Protein AF-A0AA50ULT4-F1 (afdb_monomer)

Secondary structure (DSSP, 8-state):
--TTEEEETTTTEEEETTT---TT------PPPB-S--SS--SSTT-PPB-

Mean predicted aligned error: 5.73 Å

Organism: NCBI:txid2847404

Nearest PDB structures (foldseek):
  2nan-assembly1_A  TM=3.655E-01  e=3.016E+00  Homo sapiens

pLDDT: mean 92.12, std 4.15, range [74.44, 97.31]

Structure (mmCIF, N/CA/C/O backbone):
data_AF-A0AA50ULT4-F1
#
_entry.id   AF-A0AA50ULT4-F1
#
loop_
_atom_site.group_PDB
_atom_site.id
_atom_site.type_symbol
_atom_site.label_atom_id
_atom_site.label_alt_id
_atom_site.label_comp_id
_atom_site.label_asym_id
_atom_site.label_entity_id
_atom_site.label_seq_id
_atom_site.pdbx_PDB_ins_code
_atom_site.Cartn_x
_atom_site.Cartn_y
_atom_site.Cartn_z
_atom_site.occupancy
_atom_site.B_iso_or_equiv
_atom_site.auth_seq_id
_atom_site.auth_comp_id
_atom_site.auth_asym_id
_atom_site.auth_atom_id
_atom_site.pdbx_PDB_model_num
ATOM 1 N N . CYS A 1 1 ? 8.450 -7.418 -7.665 1.00 92.06 1 CYS A N 1
ATOM 2 C CA . CYS A 1 1 ? 7.768 -6.531 -8.623 1.00 92.06 1 CYS A CA 1
ATOM 3 C C . CYS A 1 1 ? 7.904 -7.107 -10.022 1.00 92.06 1 CYS A C 1
ATOM 5 O O . CYS A 1 1 ? 8.869 -7.838 -10.237 1.00 92.06 1 CYS A O 1
ATOM 7 N N . PRO A 1 2 ? 6.972 -6.818 -10.948 1.00 96.69 2 PRO A N 1
ATOM 8 C CA . PRO A 1 2 ? 7.193 -7.055 -12.373 1.00 96.69 2 PRO A CA 1
ATOM 9 C C . PRO A 1 2 ? 8.530 -6.457 -12.830 1.00 96.69 2 PRO A C 1
ATOM 11 O O . PRO A 1 2 ? 9.037 -5.522 -12.201 1.00 96.69 2 PRO A O 1
ATOM 14 N N . ALA A 1 3 ? 9.104 -6.990 -13.907 1.00 96.44 3 ALA A N 1
ATOM 15 C CA . ALA A 1 3 ? 10.372 -6.493 -14.433 1.00 96.44 3 ALA A CA 1
ATOM 16 C C . ALA A 1 3 ? 10.285 -4.984 -14.741 1.00 96.44 3 ALA A C 1
ATOM 18 O O . ALA A 1 3 ? 9.332 -4.531 -15.369 1.00 96.44 3 ALA A O 1
ATOM 19 N N . GLY A 1 4 ? 11.268 -4.210 -14.271 1.00 94.44 4 GLY A N 1
ATOM 20 C CA . GLY A 1 4 ? 11.330 -2.752 -14.453 1.00 94.44 4 GLY A CA 1
ATOM 21 C C . GLY A 1 4 ? 10.634 -1.913 -13.371 1.00 94.44 4 GLY A C 1
ATOM 22 O O . GLY A 1 4 ? 10.845 -0.702 -13.332 1.00 94.44 4 GLY A O 1
ATOM 23 N N . LEU A 1 5 ? 9.868 -2.529 -12.463 1.00 97.31 5 LEU A N 1
ATOM 24 C CA . LEU A 1 5 ? 9.223 -1.835 -11.343 1.00 97.31 5 LEU A CA 1
ATOM 25 C C . LEU A 1 5 ? 9.967 -2.054 -10.019 1.00 97.31 5 LEU A C 1
ATOM 27 O O . LEU A 1 5 ? 10.600 -3.085 -9.787 1.00 97.31 5 LEU A O 1
ATOM 31 N N . TYR A 1 6 ? 9.835 -1.082 -9.126 1.00 96.62 6 TYR A N 1
ATOM 32 C CA . TYR A 1 6 ? 10.474 -1.001 -7.818 1.00 96.62 6 TYR A CA 1
ATOM 33 C C . TYR A 1 6 ? 9.402 -0.905 -6.736 1.00 96.62 6 TYR A C 1
ATOM 35 O O . TYR A 1 6 ? 8.328 -0.360 -6.960 1.00 96.62 6 TYR A O 1
ATOM 43 N N . PHE A 1 7 ? 9.660 -1.463 -5.558 1.00 96.25 7 PHE A N 1
ATOM 44 C CA . PHE A 1 7 ? 8.681 -1.432 -4.475 1.00 96.25 7 PHE A CA 1
ATOM 45 C C . PHE A 1 7 ? 8.644 -0.047 -3.813 1.00 96.25 7 PHE A C 1
ATOM 47 O O . PHE A 1 7 ? 9.659 0.403 -3.283 1.00 96.25 7 PHE A O 1
ATOM 54 N N . ASP A 1 8 ? 7.478 0.601 -3.827 1.00 96.44 8 ASP A N 1
ATOM 55 C CA . ASP A 1 8 ? 7.189 1.840 -3.106 1.00 96.44 8 ASP A CA 1
ATOM 56 C C . ASP A 1 8 ? 6.561 1.503 -1.746 1.00 96.44 8 ASP A C 1
ATOM 58 O O . ASP A 1 8 ? 5.419 1.035 -1.650 1.00 96.44 8 ASP A O 1
ATOM 62 N N . ILE A 1 9 ? 7.308 1.759 -0.669 1.00 95.19 9 ILE A N 1
ATOM 63 C CA . ILE A 1 9 ? 6.867 1.416 0.685 1.00 95.19 9 ILE A CA 1
ATOM 64 C C . ILE A 1 9 ? 5.706 2.292 1.180 1.00 95.19 9 ILE A C 1
ATOM 66 O O . ILE A 1 9 ? 4.943 1.877 2.052 1.00 95.19 9 ILE A O 1
ATOM 70 N N . GLU A 1 10 ? 5.511 3.491 0.641 1.00 93.81 10 GLU A N 1
ATOM 71 C CA . GLU A 1 10 ? 4.409 4.363 1.045 1.00 93.81 10 GLU A CA 1
ATOM 72 C C . GLU A 1 10 ? 3.092 3.868 0.470 1.00 93.81 10 GLU A C 1
ATOM 74 O O . GLU A 1 10 ? 2.121 3.728 1.224 1.00 93.81 10 GLU A O 1
ATOM 79 N N . LYS A 1 11 ? 3.097 3.549 -0.828 1.00 93.88 11 LYS A N 1
ATOM 80 C CA . LYS A 1 11 ? 1.935 3.043 -1.567 1.00 93.88 11 LYS A CA 1
ATOM 81 C C . LYS A 1 11 ? 1.670 1.561 -1.330 1.00 93.88 11 LYS A C 1
ATOM 83 O O . LYS A 1 11 ? 0.590 1.093 -1.671 1.00 93.88 11 LYS A O 1
ATOM 88 N N . GLN A 1 12 ? 2.638 0.831 -0.769 1.00 93.12 12 GLN A N 1
ATOM 89 C CA . GLN A 1 12 ? 2.580 -0.626 -0.596 1.00 93.12 12 GLN A CA 1
ATOM 90 C C . GLN A 1 12 ? 2.343 -1.357 -1.932 1.00 93.12 12 GLN A C 1
ATOM 92 O O . GLN A 1 12 ? 1.628 -2.354 -1.997 1.00 93.12 12 GLN A O 1
ATOM 97 N N . THR A 1 13 ? 2.930 -0.839 -3.014 1.00 95.62 13 THR A N 1
ATOM 98 C CA . THR A 1 13 ? 2.770 -1.343 -4.388 1.00 95.62 13 THR A CA 1
ATOM 99 C C . THR A 1 13 ? 4.080 -1.215 -5.169 1.00 95.62 13 THR A C 1
ATOM 101 O O . THR A 1 13 ? 5.049 -0.621 -4.699 1.00 95.62 13 THR A O 1
ATOM 104 N N . CYS A 1 14 ? 4.145 -1.826 -6.352 1.00 97.12 14 CYS A N 1
ATOM 105 C CA . CYS A 1 14 ? 5.275 -1.667 -7.262 1.00 97.12 14 CYS A CA 1
ATOM 106 C C . CYS A 1 14 ? 5.036 -0.470 -8.187 1.00 97.12 14 CYS A C 1
ATOM 108 O O . CYS A 1 14 ? 3.981 -0.390 -8.810 1.00 97.12 14 CYS A O 1
ATOM 110 N N . ASP A 1 15 ? 6.024 0.409 -8.303 1.00 97.25 15 ASP A N 1
ATOM 111 C CA . ASP A 1 15 ? 5.970 1.640 -9.087 1.00 97.25 15 ASP A CA 1
ATOM 112 C C . ASP A 1 15 ? 7.263 1.831 -9.902 1.00 97.25 15 ASP A C 1
ATOM 114 O O . ASP A 1 15 ? 8.245 1.099 -9.749 1.00 97.25 15 ASP A O 1
ATOM 118 N N . TRP A 1 16 ? 7.272 2.798 -10.811 1.00 96.62 16 TRP A N 1
ATOM 119 C CA . TRP A 1 16 ? 8.425 3.126 -11.641 1.00 96.62 16 TRP A CA 1
ATOM 120 C C . TRP A 1 16 ? 9.574 3.680 -10.802 1.00 96.62 16 TRP A C 1
ATOM 122 O O . TRP A 1 16 ? 9.368 4.452 -9.867 1.00 96.62 16 TRP A O 1
ATOM 132 N N . ARG A 1 17 ? 10.814 3.343 -11.179 1.00 94.94 17 ARG A N 1
ATOM 133 C CA . ARG A 1 17 ? 12.035 3.725 -10.445 1.00 94.94 17 ARG A CA 1
ATOM 134 C C . ARG A 1 17 ? 12.093 5.208 -10.064 1.00 94.94 17 ARG A C 1
ATOM 136 O O . ARG A 1 17 ? 12.523 5.535 -8.965 1.00 94.94 17 ARG A O 1
ATOM 143 N N . GLU A 1 18 ? 11.685 6.090 -10.971 1.00 96.25 18 GLU A N 1
ATOM 144 C CA . GLU A 1 18 ? 11.737 7.547 -10.791 1.00 96.25 18 GLU A CA 1
ATOM 145 C C . GLU A 1 18 ? 10.721 8.062 -9.757 1.00 96.25 18 GLU A C 1
ATOM 147 O O . GLU A 1 18 ? 10.944 9.100 -9.132 1.00 96.25 18 GLU A O 1
ATOM 152 N N . ALA A 1 19 ? 9.634 7.316 -9.532 1.00 96.81 19 ALA A N 1
ATOM 153 C CA . ALA A 1 19 ? 8.621 7.623 -8.528 1.00 96.81 19 ALA A CA 1
ATOM 154 C C . ALA A 1 19 ? 9.008 7.118 -7.124 1.00 96.81 19 ALA A C 1
ATOM 156 O O . ALA A 1 19 ? 8.610 7.718 -6.125 1.00 96.81 19 ALA A O 1
ATOM 157 N N . VAL A 1 20 ? 9.828 6.063 -7.029 1.00 96.88 20 VAL A N 1
ATOM 158 C CA . VAL A 1 20 ? 10.220 5.440 -5.753 1.00 96.88 20 VAL A CA 1
ATOM 159 C C . VAL A 1 20 ? 11.354 6.217 -5.074 1.00 96.88 20 VAL A C 1
ATOM 161 O O . VAL A 1 20 ? 12.540 5.930 -5.244 1.00 96.88 20 VAL A O 1
ATOM 164 N N . LYS A 1 21 ? 10.996 7.192 -4.231 1.00 96.50 21 LYS A N 1
ATOM 165 C CA . LYS A 1 21 ? 11.956 8.009 -3.450 1.00 96.50 21 LYS A CA 1
ATOM 166 C C . LYS A 1 21 ? 12.334 7.406 -2.091 1.00 96.50 21 LYS A C 1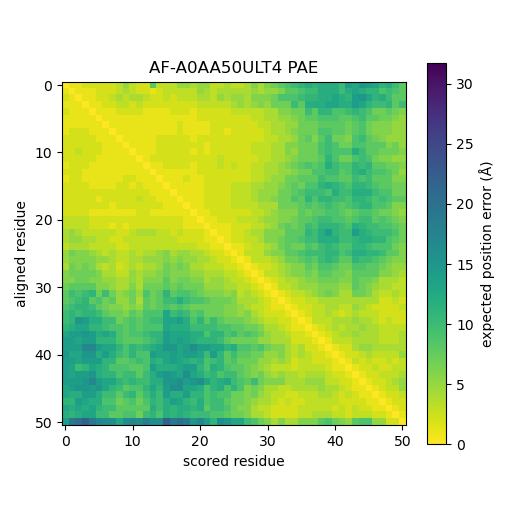
ATOM 168 O O . LYS A 1 21 ? 13.218 7.909 -1.403 1.00 96.50 21 LYS A O 1
ATOM 173 N N . ASN A 1 22 ? 11.690 6.308 -1.713 1.00 95.19 22 ASN A N 1
ATOM 174 C CA . ASN A 1 22 ? 11.739 5.684 -0.390 1.00 95.19 22 ASN A CA 1
ATOM 175 C C . ASN A 1 22 ? 12.381 4.280 -0.404 1.00 95.19 22 ASN A C 1
ATOM 177 O O . ASN A 1 22 ? 12.267 3.536 0.566 1.00 95.19 22 ASN A O 1
ATOM 181 N N . CYS A 1 23 ? 13.128 3.932 -1.460 1.00 90.25 23 CYS A N 1
ATOM 182 C CA . CYS A 1 23 ? 13.710 2.597 -1.673 1.00 90.25 23 CYS A CA 1
ATOM 183 C C . CYS A 1 23 ? 14.662 2.113 -0.550 1.00 90.25 23 CYS A C 1
ATOM 185 O O . CYS A 1 23 ? 14.948 0.921 -0.449 1.00 90.25 23 CYS A O 1
ATOM 187 N N . LYS A 1 24 ? 15.192 3.022 0.285 1.00 92.19 24 LYS A N 1
ATOM 188 C CA . LYS A 1 24 ? 16.070 2.679 1.424 1.00 92.19 24 LYS A CA 1
ATOM 189 C C . LYS A 1 24 ? 15.300 2.263 2.682 1.00 92.19 24 LYS A C 1
ATOM 191 O O . LYS A 1 24 ? 15.901 1.715 3.605 1.00 92.19 24 LYS A O 1
ATOM 196 N N . LEU A 1 25 ? 13.998 2.527 2.738 1.00 93.75 25 LEU A N 1
ATOM 197 C CA . LEU A 1 25 ? 1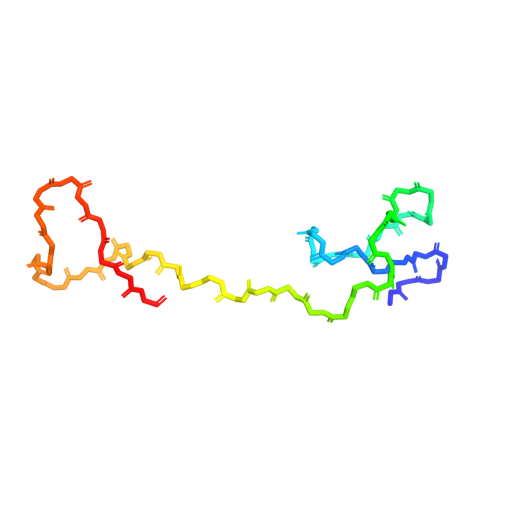3.149 2.158 3.861 1.00 93.75 25 LEU A CA 1
ATOM 198 C C . LEU A 1 25 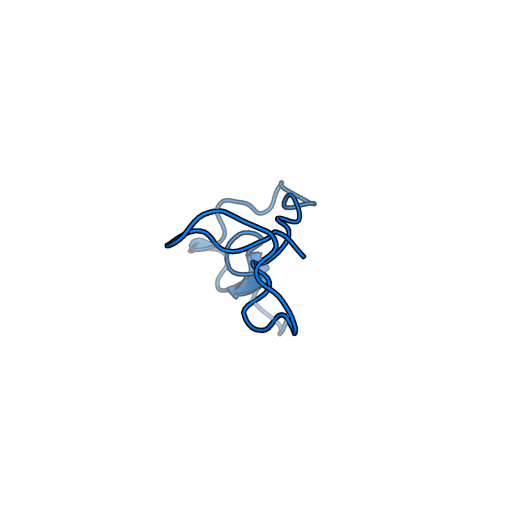? 12.657 0.723 3.672 1.00 93.75 25 LEU A C 1
ATOM 200 O O . LEU A 1 25 ? 12.142 0.365 2.617 1.00 93.75 25 LEU A O 1
ATOM 204 N N . LYS A 1 26 ? 12.829 -0.105 4.704 1.00 88.31 26 LYS A N 1
ATOM 205 C CA . LYS A 1 26 ? 12.430 -1.522 4.678 1.00 88.31 26 LYS A CA 1
ATOM 206 C C . LYS A 1 26 ? 11.113 -1.793 5.392 1.00 88.31 26 LYS A C 1
ATOM 208 O O . LYS A 1 26 ? 10.467 -2.788 5.099 1.00 88.31 26 LYS A O 1
ATOM 213 N N . ASN A 1 27 ? 10.730 -0.923 6.324 1.00 89.50 27 ASN A N 1
ATOM 214 C CA . ASN A 1 27 ? 9.525 -1.079 7.127 1.00 89.50 27 ASN A CA 1
ATOM 215 C C . ASN A 1 27 ? 8.751 0.232 7.194 1.00 89.50 27 ASN A C 1
ATOM 217 O O . ASN A 1 27 ? 9.336 1.308 7.307 1.00 89.50 27 ASN A O 1
ATOM 221 N N . LYS A 1 28 ? 7.427 0.104 7.147 1.00 89.81 28 LYS A N 1
ATOM 222 C CA . LYS A 1 28 ? 6.475 1.160 7.469 1.00 89.81 28 LYS A CA 1
ATOM 223 C C . LYS A 1 28 ? 5.788 0.752 8.758 1.00 89.81 28 LYS A C 1
ATOM 225 O O . LYS A 1 28 ? 5.391 -0.402 8.903 1.00 89.81 28 LYS A O 1
ATOM 230 N N . GLU A 1 29 ? 5.680 1.686 9.692 1.00 89.69 29 GLU A N 1
ATOM 231 C CA . GLU A 1 29 ? 4.986 1.438 10.948 1.00 89.69 29 GLU A CA 1
ATOM 232 C C . GLU A 1 29 ? 3.541 1.010 10.668 1.00 89.69 29 GLU A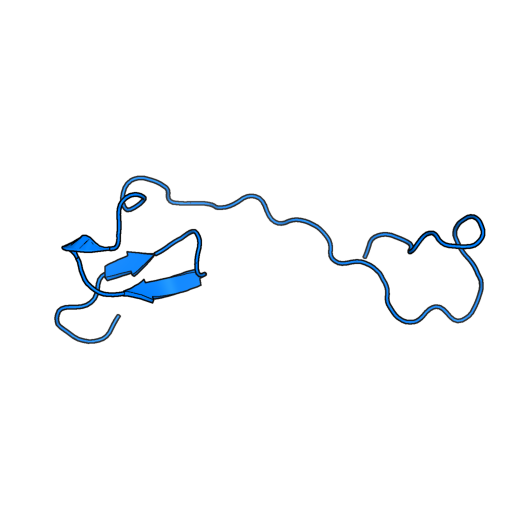 C 1
ATOM 234 O O . GLU A 1 29 ? 2.798 1.677 9.938 1.00 89.69 29 GLU A O 1
ATOM 239 N N . ARG A 1 30 ? 3.148 -0.135 11.230 1.00 86.31 30 ARG A N 1
ATOM 240 C CA . ARG A 1 30 ? 1.790 -0.648 11.095 1.00 86.31 30 ARG A CA 1
ATOM 241 C C . ARG A 1 30 ? 0.890 0.104 12.065 1.00 86.31 30 ARG A C 1
ATOM 243 O O . ARG A 1 30 ? 0.904 -0.173 13.259 1.00 86.31 30 ARG A O 1
ATOM 250 N N . LYS A 1 31 ? 0.074 1.012 11.538 1.00 87.75 31 LYS A N 1
ATOM 251 C CA . LYS A 1 31 ? -1.008 1.631 12.306 1.00 87.75 31 LYS A CA 1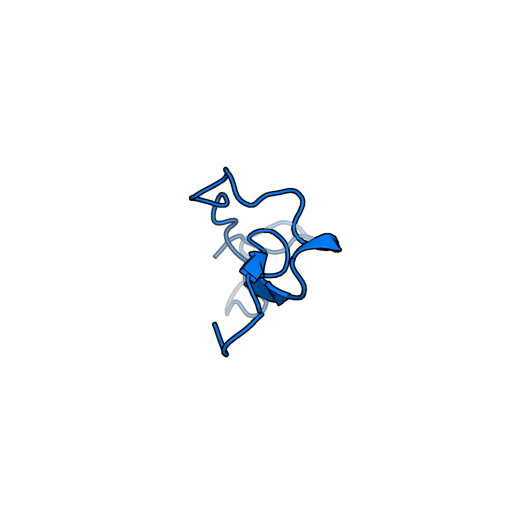
ATOM 252 C C . LYS A 1 31 ? -2.186 0.661 12.394 1.00 87.75 31 LYS A C 1
ATOM 254 O O . LYS A 1 31 ? -2.586 0.092 11.377 1.00 87.75 31 LYS A O 1
ATOM 259 N N . VAL A 1 32 ? -2.699 0.469 13.606 1.00 90.06 32 VAL A N 1
ATOM 260 C CA . VAL A 1 32 ? -3.974 -0.223 13.848 1.00 90.06 32 VAL A CA 1
ATOM 261 C C . VAL A 1 32 ? -5.089 0.518 13.123 1.00 90.06 32 VAL A C 1
ATOM 263 O O . VAL A 1 32 ? -5.070 1.750 13.029 1.00 90.06 32 VAL A O 1
ATOM 266 N N . LYS A 1 33 ? -6.010 -0.239 12.531 1.00 88.88 33 LYS A N 1
ATOM 267 C CA . LYS A 1 33 ? -7.141 0.353 11.819 1.00 88.88 33 LYS A CA 1
ATOM 268 C C . LYS A 1 33 ? -8.238 0.639 12.843 1.00 88.88 33 LYS A C 1
ATOM 270 O O . LYS A 1 33 ? -8.296 -0.017 13.875 1.00 88.88 33 LYS A O 1
ATOM 275 N N . PRO A 1 34 ? -9.110 1.622 12.607 1.00 91.88 34 PRO A N 1
ATOM 276 C CA . PRO A 1 34 ? -10.276 1.759 13.458 1.00 91.88 34 PRO A CA 1
ATOM 277 C C . PRO A 1 34 ? -11.178 0.525 13.313 1.00 91.88 34 PRO A C 1
ATOM 279 O O . PRO A 1 34 ? -11.354 -0.007 12.212 1.00 91.88 34 PRO A O 1
ATOM 282 N N . LEU A 1 35 ? -11.767 0.095 14.423 1.00 91.38 35 LEU A N 1
ATOM 283 C CA . LEU A 1 35 ? -12.862 -0.862 14.457 1.00 91.38 35 LEU A CA 1
ATOM 284 C C . LEU A 1 35 ? -14.112 -0.161 13.925 1.00 91.38 35 LEU A C 1
ATOM 286 O O . LEU A 1 35 ? -14.673 0.713 14.579 1.00 91.38 35 LEU A O 1
ATOM 290 N N . LEU A 1 36 ? -14.517 -0.518 12.704 1.00 88.50 36 LEU A N 1
ATOM 291 C CA . LEU A 1 36 ? -15.686 0.069 12.037 1.00 88.50 36 LEU A CA 1
ATOM 292 C C . LEU A 1 36 ? -17.014 -0.512 12.544 1.00 88.50 36 LEU A C 1
ATOM 294 O O . LEU A 1 36 ? -18.063 0.082 12.316 1.00 88.50 36 LEU A O 1
ATOM 298 N N . TYR A 1 37 ? -16.965 -1.674 13.194 1.00 88.06 37 TYR A N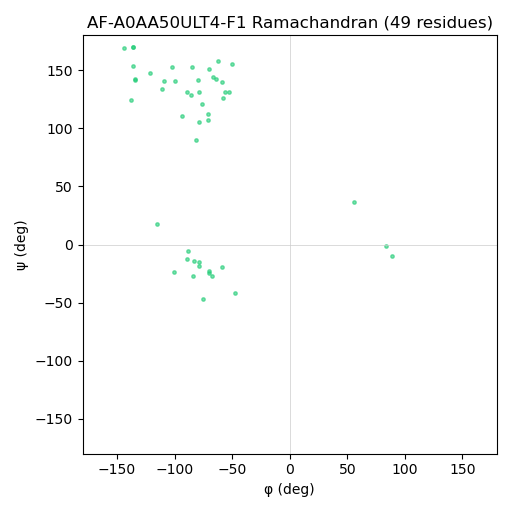 1
ATOM 299 C CA . TYR A 1 37 ? -18.112 -2.368 13.762 1.00 88.06 37 TYR A CA 1
ATOM 300 C C . TYR A 1 37 ? -17.724 -2.907 15.138 1.00 88.06 37 TYR A C 1
ATOM 302 O O . TYR A 1 37 ? -16.737 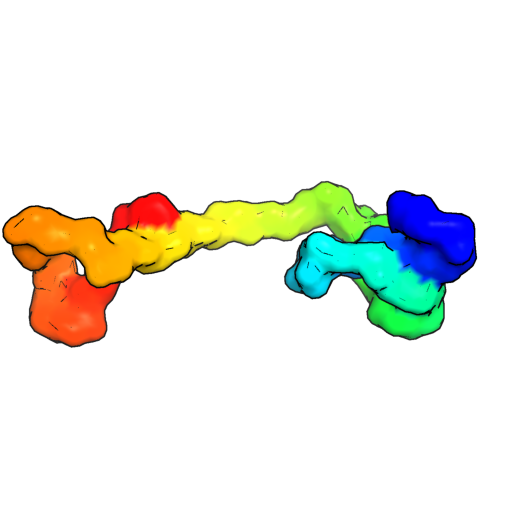-3.635 15.262 1.00 88.06 37 TYR A O 1
ATOM 310 N N . THR A 1 38 ? -18.491 -2.534 16.155 1.00 87.00 38 THR A N 1
ATOM 311 C CA . THR A 1 38 ? -18.391 -3.053 17.519 1.00 87.00 38 THR A CA 1
ATOM 312 C C . THR A 1 38 ? -19.802 -3.369 18.002 1.00 87.00 38 THR A C 1
ATOM 314 O O . THR A 1 38 ? -20.734 -2.637 17.674 1.00 87.00 38 THR A O 1
ATOM 317 N N . ASP A 1 39 ? -19.973 -4.452 18.762 1.00 89.19 39 ASP A N 1
ATOM 318 C CA . ASP A 1 39 ? -21.294 -4.821 19.295 1.00 89.19 39 ASP A CA 1
ATOM 319 C C . ASP A 1 39 ? -21.789 -3.802 20.342 1.00 89.19 39 ASP A C 1
ATOM 321 O O . ASP A 1 39 ? -22.989 -3.584 20.490 1.00 89.19 39 ASP A O 1
ATOM 325 N N . GLU A 1 40 ? -20.854 -3.127 21.022 1.00 88.62 40 GLU A N 1
ATOM 326 C CA . GLU A 1 40 ? -21.101 -2.088 22.026 1.00 88.62 40 GLU A CA 1
ATOM 327 C C . GLU A 1 40 ? -20.147 -0.889 21.821 1.00 88.62 40 GLU A C 1
ATOM 329 O O . GLU A 1 40 ? -19.051 -1.058 21.266 1.00 88.62 40 GLU A O 1
ATOM 334 N N . PRO A 1 41 ? -20.519 0.338 22.241 1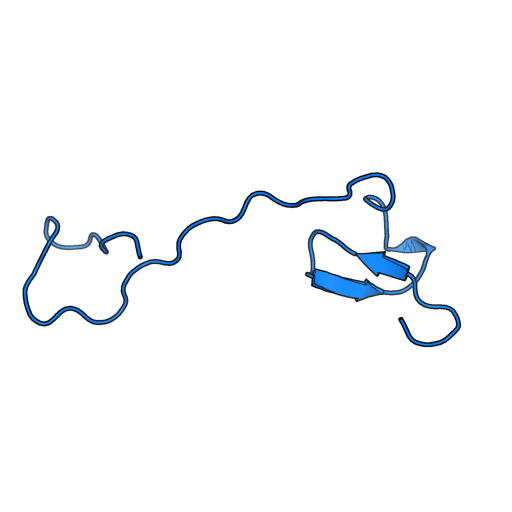.00 90.38 41 PRO A N 1
ATOM 335 C CA . PRO A 1 41 ? -19.658 1.514 22.118 1.00 90.38 41 PRO A CA 1
ATOM 336 C C . PRO A 1 41 ? -18.478 1.447 23.100 1.00 90.38 41 PRO A C 1
ATOM 338 O O . PRO A 1 41 ? -18.644 1.556 24.312 1.00 90.38 41 PRO A O 1
ATOM 341 N N . LEU A 1 42 ? -17.260 1.299 22.570 1.00 92.81 42 LEU A N 1
ATOM 342 C CA . LEU A 1 42 ? -16.020 1.234 23.363 1.00 92.81 42 LEU A CA 1
ATOM 343 C C . LEU A 1 42 ? -15.376 2.608 23.622 1.00 92.81 42 LEU A C 1
ATOM 345 O O . LEU A 1 42 ? -14.433 2.719 24.404 1.00 92.81 42 LEU A O 1
ATOM 349 N N . CYS A 1 43 ? -15.819 3.651 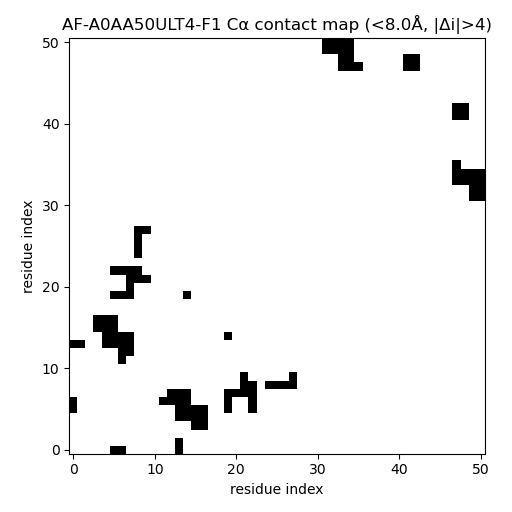22.923 1.00 90.88 43 CYS A N 1
ATOM 350 C CA . CYS A 1 43 ? -15.271 5.008 22.978 1.00 90.88 43 CYS A CA 1
ATOM 351 C C . CYS A 1 43 ? -16.411 6.037 23.041 1.00 90.88 43 CYS A C 1
ATOM 353 O O . CYS A 1 43 ? -17.575 5.688 22.867 1.00 90.88 43 CYS A O 1
ATOM 355 N N . GLN A 1 44 ? -16.071 7.302 23.308 1.00 93.25 44 GLN A N 1
ATOM 356 C CA . GLN A 1 44 ? -17.033 8.413 23.332 1.00 93.25 44 GLN A CA 1
ATOM 357 C C . GLN A 1 44 ? -17.683 8.627 21.956 1.00 93.25 44 GLN A C 1
ATOM 359 O O . GLN A 1 44 ? -17.099 8.273 20.928 1.00 93.25 44 GLN A O 1
ATOM 364 N N . ASP A 1 45 ? -18.860 9.257 21.938 1.00 87.94 45 ASP A N 1
ATOM 365 C CA . ASP A 1 45 ? -19.591 9.549 20.704 1.00 87.94 45 ASP A CA 1
ATOM 366 C C . ASP A 1 45 ? -18.718 10.287 19.678 1.00 87.94 45 ASP A C 1
ATOM 368 O O . ASP A 1 45 ? -18.045 11.274 19.982 1.00 87.94 45 ASP A O 1
ATOM 372 N N . GLY A 1 46 ? -18.728 9.789 18.439 1.00 87.31 46 GLY A N 1
ATOM 373 C CA . GLY A 1 46 ? -17.924 10.325 17.338 1.00 87.31 46 GLY A CA 1
ATOM 374 C C . GLY A 1 46 ? -16.481 9.809 17.271 1.00 87.31 46 GLY A C 1
ATOM 375 O O . GLY A 1 46 ? -15.765 10.174 16.338 1.00 87.31 46 GLY A O 1
ATOM 376 N N . LEU A 1 47 ? -16.049 8.945 18.198 1.00 91.31 47 LEU A N 1
ATOM 377 C CA . LEU A 1 47 ? -14.739 8.289 18.163 1.00 91.31 47 LEU A CA 1
ATOM 378 C C . LEU A 1 47 ? -14.865 6.792 17.856 1.00 91.31 47 LEU A C 1
ATOM 380 O O . LEU A 1 47 ? -15.750 6.106 18.361 1.00 91.31 47 LEU A O 1
ATOM 384 N N . LEU A 1 48 ? -13.934 6.276 17.049 1.00 91.62 48 LEU A N 1
ATOM 385 C CA . LEU A 1 48 ? -13.815 4.847 16.754 1.00 91.62 48 LEU A CA 1
ATOM 386 C C . LEU A 1 48 ? -12.715 4.221 17.610 1.00 91.62 48 LEU A C 1
ATOM 388 O O . LEU A 1 48 ? -11.645 4.806 17.785 1.00 91.62 48 LEU A O 1
ATOM 392 N N . ALA A 1 49 ? -12.964 3.009 18.098 1.00 91.75 49 ALA A N 1
ATOM 393 C CA . ALA A 1 49 ? -11.967 2.233 18.823 1.00 91.75 49 ALA A CA 1
ATOM 394 C C . ALA A 1 49 ? -10.850 1.742 17.885 1.00 91.75 49 ALA A C 1
ATOM 396 O O . ALA A 1 49 ? -11.079 1.517 16.698 1.00 91.75 49 ALA A O 1
ATOM 397 N N . CYS A 1 50 ? -9.636 1.561 18.406 1.00 89.62 50 CYS A N 1
ATOM 398 C CA . CYS A 1 50 ? -8.514 0.985 17.655 1.00 89.62 50 CYS A CA 1
ATOM 399 C C . CYS A 1 50 ? -8.612 -0.551 17.597 1.00 89.62 50 CYS A C 1
ATOM 401 O O . CYS A 1 50 ? -8.957 -1.169 18.603 1.00 89.62 50 CYS A O 1
ATOM 403 N N . GLY A 1 51 ? -8.252 -1.153 16.455 1.00 74.44 51 GLY A N 1
ATOM 404 C CA . GLY A 1 51 ? -8.244 -2.602 16.204 1.00 74.44 51 GLY A CA 1
ATOM 405 C C . GLY A 1 51 ? -7.077 -3.087 15.350 1.00 74.44 51 GLY A C 1
ATOM 406 O O . GLY A 1 51 ? -6.738 -2.440 14.327 1.00 74.44 51 GLY A O 1
#

Radius of gyration: 17.35 Å; Cα contacts (8 Å, |Δi|>4): 55; chains: 1; bounding box: 37×17×38 Å

Solvent-accessible surface area (backbone atoms only — not comparable to full-atom values): 3530 Å² total; per-residue (Å²): 108,65,91,84,40,36,66,25,66,87,78,73,43,64,38,50,61,92,74,44,86,51,68,86,56,89,78,71,87,84,76,69,45,66,45,90,75,68,99,62,88,86,48,62,93,97,52,70,41,82,79

Sequence (51 aa):
CPAGLYFDIEKQTCDWREAVKNCKLKNKERKVKPLLYTDEPLCQDGLLACG

Foldseek 3Di:
DPPQWAQAQVVRDTHHPVPRPPNVDDDDDDFFDFDPDDPDDPDDPPDTHGD

InterPro domains:
  IPR002557 Chitin binding domain [PF01607] (1-23)
  IPR002557 Chitin binding domain [PS50940] (1-25)
  IPR036508 Chitin binding domain superfamily [SSF57625] (1-25)